Protein AF-A0AAU6VUM7-F1 (afdb_monomer_lite)

Organism: NCBI:txid2920574

Sequence (137 aa):
MGYLLYASDPKLSDPDKKAIESALARSKGAGNFRNMFINIPDGKEKGIQVIPIGDFSSKDQFASAKNISAQDVLTANRFPAGMAGIIPQGAAGLGDPLKTNDVYQSNEVLPLARDIVEFINSDPELAKLGLLSVREP

pLDDT: mean 76.93, std 13.91, range [49.0, 95.25]

Structure (mmCIF, N/CA/C/O backbone):
data_AF-A0AAU6VUM7-F1
#
_entry.id   AF-A0AAU6VUM7-F1
#
loop_
_atom_site.group_PDB
_atom_site.id
_atom_site.type_symbol
_atom_site.label_atom_id
_atom_site.label_alt_id
_atom_site.label_comp_id
_atom_site.label_asym_id
_atom_site.label_entity_id
_atom_site.label_seq_id
_atom_site.pdbx_PDB_ins_code
_atom_site.Cartn_x
_atom_site.Cartn_y
_atom_site.Cartn_z
_atom_site.occupancy
_atom_site.B_iso_or_equiv
_atom_site.auth_seq_id
_atom_site.auth_comp_id
_atom_site.auth_asym_id
_atom_site.auth_atom_id
_atom_site.pdbx_PDB_model_num
ATOM 1 N N . MET A 1 1 ? -27.466 -4.951 19.347 1.00 56.06 1 MET A N 1
ATOM 2 C CA . MET A 1 1 ? -27.185 -4.609 20.758 1.00 56.06 1 MET A CA 1
ATOM 3 C C . MET A 1 1 ? -27.961 -5.583 21.624 1.00 56.06 1 MET A C 1
ATOM 5 O O . MET A 1 1 ? -29.180 -5.588 21.512 1.00 56.06 1 MET A O 1
ATOM 9 N N . GLY A 1 2 ? -27.275 -6.458 22.361 1.00 57.72 2 GLY A N 1
ATOM 10 C CA . GLY A 1 2 ? -27.898 -7.389 23.305 1.00 57.72 2 GLY A CA 1
ATOM 11 C C . GLY A 1 2 ? -27.639 -6.943 24.741 1.00 57.72 2 GLY A C 1
ATOM 12 O O . GLY A 1 2 ? -26.597 -6.353 25.025 1.00 57.72 2 GLY A O 1
ATOM 13 N N . TYR A 1 3 ? -28.574 -7.209 25.647 1.00 62.91 3 TYR A N 1
ATOM 14 C CA . TYR A 1 3 ? -28.438 -6.846 27.059 1.00 62.91 3 TYR A CA 1
ATOM 15 C C . TYR A 1 3 ? -28.801 -8.035 27.956 1.00 62.91 3 TYR A C 1
ATOM 17 O O . TYR A 1 3 ? -29.723 -8.795 27.641 1.00 62.91 3 TYR A O 1
ATOM 25 N N . LEU A 1 4 ? -28.083 -8.186 29.072 1.00 63.97 4 LEU A N 1
ATOM 26 C CA . LEU A 1 4 ? -28.493 -9.038 30.183 1.00 63.97 4 LEU A CA 1
ATOM 27 C C . LEU A 1 4 ? -29.289 -8.184 31.159 1.00 63.97 4 LEU A C 1
ATOM 29 O O . LEU A 1 4 ? -28.771 -7.186 31.662 1.00 63.97 4 LEU A O 1
ATOM 33 N N . LEU A 1 5 ? -30.527 -8.571 31.433 1.00 66.69 5 LEU A N 1
ATOM 34 C CA . LEU A 1 5 ? -31.320 -7.933 32.472 1.00 66.69 5 LEU A CA 1
ATOM 35 C C . LEU A 1 5 ? -31.323 -8.856 33.691 1.00 66.69 5 LEU A C 1
ATOM 37 O O . LEU A 1 5 ? -31.906 -9.939 33.671 1.00 66.69 5 LEU A O 1
ATOM 41 N N . TYR A 1 6 ? -30.589 -8.439 34.716 1.00 61.28 6 TYR A N 1
ATOM 42 C CA . TYR A 1 6 ? -30.499 -9.108 36.005 1.00 61.28 6 TYR A CA 1
ATOM 43 C C . TYR A 1 6 ? -31.577 -8.541 36.918 1.00 61.28 6 TYR A C 1
ATOM 45 O O . TYR A 1 6 ? -31.615 -7.326 37.083 1.00 61.28 6 TYR A O 1
ATOM 53 N N . ALA A 1 7 ? -32.423 -9.386 37.502 1.00 63.06 7 ALA A N 1
ATOM 54 C CA . ALA A 1 7 ? -33.367 -8.988 38.539 1.00 63.06 7 ALA A CA 1
ATOM 55 C C . ALA A 1 7 ? -33.135 -9.807 39.818 1.00 63.06 7 ALA A C 1
ATOM 57 O O . ALA A 1 7 ? -32.902 -11.014 39.742 1.00 63.06 7 ALA A O 1
ATOM 58 N N . SER A 1 8 ? -33.183 -9.162 40.985 1.00 57.22 8 SER A N 1
ATOM 59 C CA . SER A 1 8 ? -33.001 -9.826 42.286 1.00 57.22 8 SER A CA 1
ATOM 60 C C . SER A 1 8 ? -34.084 -9.513 43.316 1.00 57.22 8 SER A C 1
ATOM 62 O O . SER A 1 8 ? -33.944 -9.881 44.480 1.00 57.22 8 SER A O 1
ATOM 64 N N . ASP A 1 9 ? -35.167 -8.843 42.908 1.00 66.81 9 ASP A N 1
ATOM 65 C CA . ASP A 1 9 ? -36.250 -8.464 43.815 1.00 66.81 9 ASP A CA 1
ATOM 66 C C . ASP A 1 9 ? -37.138 -9.680 44.169 1.00 66.81 9 ASP A C 1
ATOM 68 O O . ASP A 1 9 ? -37.809 -10.229 43.286 1.00 66.81 9 ASP A O 1
ATOM 72 N N . PRO A 1 10 ? -37.197 -10.102 45.449 1.00 58.69 10 PRO A N 1
ATOM 73 C CA . PRO A 1 10 ? -38.045 -11.210 45.887 1.00 58.69 10 PRO A CA 1
ATOM 74 C C . PRO A 1 10 ? -39.553 -10.916 45.781 1.00 58.69 10 PRO A C 1
ATOM 76 O O . PRO A 1 10 ? -40.357 -11.841 45.888 1.00 58.69 10 PRO A O 1
ATOM 79 N N . LYS A 1 11 ? -39.964 -9.660 45.546 1.00 62.03 11 LYS A N 1
ATOM 80 C CA . LYS A 1 11 ? -41.370 -9.261 45.341 1.00 62.03 11 LYS A CA 1
ATOM 81 C C . LYS A 1 11 ? -41.815 -9.296 43.880 1.00 62.03 11 LYS A C 1
ATOM 83 O O . LYS A 1 11 ? -42.964 -8.962 43.594 1.00 62.03 11 LYS A O 1
ATOM 88 N N . LEU A 1 12 ? -40.939 -9.681 42.951 1.00 64.81 12 LEU A N 1
ATOM 89 C CA . LEU A 1 12 ? -41.286 -9.733 41.537 1.00 64.81 12 LEU A CA 1
ATOM 90 C C . LEU A 1 12 ? -42.273 -10.881 41.280 1.00 64.81 12 LEU A C 1
ATOM 92 O O . LEU A 1 12 ? -41.926 -12.061 41.400 1.00 64.81 12 LEU A O 1
ATOM 96 N N . SER A 1 13 ? -43.509 -10.530 40.927 1.00 68.12 13 SER A N 1
ATOM 97 C CA . SER A 1 13 ? -44.564 -11.509 40.686 1.00 68.12 13 SER A CA 1
ATOM 98 C C . SER A 1 13 ? -44.313 -12.287 39.384 1.00 68.12 13 SER A C 1
ATOM 100 O O . SER A 1 13 ? -43.680 -11.796 38.446 1.00 68.12 13 SER A O 1
ATOM 102 N N . ASP A 1 14 ? -44.799 -13.526 39.302 1.00 70.56 14 ASP A N 1
ATOM 103 C CA . ASP A 1 14 ? -44.684 -14.344 38.087 1.00 70.56 14 ASP A CA 1
ATOM 104 C C . ASP A 1 14 ? -45.296 -13.709 36.819 1.00 70.56 14 ASP A C 1
ATOM 106 O O . ASP A 1 14 ? -44.685 -13.844 35.750 1.00 70.56 14 ASP A O 1
ATOM 110 N N . PRO A 1 15 ? -46.432 -12.976 36.871 1.00 75.88 15 PRO A N 1
ATOM 111 C CA . PRO A 1 15 ? -46.903 -12.243 35.697 1.00 75.88 15 PRO A CA 1
ATOM 112 C C . PRO A 1 15 ? -45.950 -11.115 35.274 1.00 75.88 15 PRO A C 1
ATOM 114 O O . PRO A 1 15 ? -45.751 -10.928 34.072 1.00 75.88 15 PRO A O 1
ATOM 117 N N . ASP A 1 16 ? -45.293 -10.430 36.214 1.00 72.50 16 ASP A N 1
ATOM 118 C CA . ASP A 1 16 ? -44.328 -9.367 35.896 1.00 72.50 16 ASP A CA 1
ATOM 119 C C . ASP A 1 16 ? -43.058 -9.928 35.244 1.00 72.50 16 ASP A C 1
ATOM 121 O O . ASP A 1 16 ? -42.575 -9.381 34.250 1.00 72.50 16 ASP A O 1
ATOM 125 N N . LYS A 1 17 ? -42.557 -11.079 35.720 1.00 70.00 17 LYS A N 1
ATOM 126 C CA . LYS A 1 17 ? -41.435 -11.797 35.080 1.00 70.00 17 LYS A CA 1
ATOM 127 C C . LYS A 1 17 ? -41.750 -12.133 33.628 1.00 70.00 17 LYS A C 1
ATOM 129 O O . LYS A 1 17 ? -40.948 -11.859 32.737 1.00 70.00 17 LYS A O 1
ATOM 134 N N . LYS A 1 18 ? -42.944 -12.679 33.380 1.00 73.81 18 LYS A N 1
ATOM 135 C CA . LYS A 1 18 ? -43.391 -13.058 32.035 1.00 73.81 18 LYS A CA 1
ATOM 136 C C . LYS A 1 18 ? -43.591 -11.834 31.139 1.00 73.81 18 LYS A C 1
ATOM 138 O O . LYS A 1 18 ? -43.285 -11.880 29.945 1.00 73.81 18 LYS A O 1
ATOM 143 N N . ALA A 1 19 ? -44.058 -10.718 31.701 1.00 77.06 19 ALA A N 1
ATOM 144 C CA . ALA A 1 19 ? -44.163 -9.452 30.987 1.00 77.06 19 ALA A CA 1
ATOM 145 C C . ALA A 1 19 ? -42.778 -8.937 30.557 1.00 77.06 19 ALA A C 1
ATOM 147 O O . ALA A 1 19 ? -42.600 -8.622 29.376 1.00 77.06 19 ALA A O 1
ATOM 148 N N . ILE A 1 20 ? -41.795 -8.942 31.463 1.00 71.88 20 ILE A N 1
ATOM 149 C CA . ILE A 1 20 ? -40.408 -8.522 31.204 1.00 71.88 20 ILE A CA 1
ATOM 150 C C . ILE A 1 20 ? -39.735 -9.430 30.170 1.00 71.88 20 ILE A C 1
ATOM 152 O O . ILE A 1 20 ? -39.159 -8.932 29.204 1.00 71.88 20 ILE A O 1
ATOM 156 N N . GLU A 1 21 ? -39.860 -10.750 30.310 1.00 70.44 21 GLU A N 1
ATOM 157 C CA . GLU A 1 21 ? -39.314 -11.724 29.359 1.00 70.44 21 GLU A CA 1
ATOM 158 C C . GLU A 1 21 ? -39.908 -11.526 27.958 1.00 70.44 21 GLU A C 1
ATOM 160 O O . GLU A 1 21 ? -39.185 -11.447 26.962 1.00 70.44 21 GLU A O 1
ATOM 165 N N . SER A 1 22 ? -41.229 -11.343 27.877 1.00 72.31 22 SER A N 1
ATOM 166 C CA . SER A 1 22 ? -41.909 -11.089 26.608 1.00 72.31 22 SER A CA 1
ATOM 167 C C . SER A 1 22 ? -41.489 -9.753 25.980 1.00 72.31 22 SER A C 1
ATOM 169 O O . SER A 1 22 ? -41.358 -9.659 24.760 1.00 72.31 22 SER A O 1
ATOM 171 N N . ALA A 1 23 ? -41.235 -8.721 26.792 1.00 71.75 23 ALA A N 1
ATOM 172 C CA . ALA A 1 23 ? -40.731 -7.435 26.327 1.00 71.75 23 ALA A CA 1
ATOM 173 C C . ALA A 1 23 ? -39.281 -7.545 25.825 1.00 71.75 23 ALA A C 1
ATOM 175 O O . ALA A 1 23 ? -38.969 -6.996 24.769 1.00 71.75 23 ALA A O 1
ATOM 176 N N . LEU A 1 24 ? -38.420 -8.314 26.504 1.00 69.19 24 LEU A N 1
ATOM 177 C CA . LEU A 1 24 ? -37.040 -8.582 26.079 1.00 69.19 24 LEU A CA 1
ATOM 178 C C . LEU A 1 24 ? -36.972 -9.390 24.777 1.00 69.19 24 LEU A C 1
ATOM 180 O O . LEU A 1 24 ? -36.132 -9.103 23.922 1.00 69.19 24 LEU A O 1
ATOM 184 N N . ALA A 1 25 ? -37.858 -10.377 24.618 1.00 67.06 25 ALA A N 1
ATOM 185 C CA . ALA A 1 25 ? -37.958 -11.196 23.413 1.00 67.06 25 ALA A CA 1
ATOM 186 C C . ALA A 1 25 ? -38.470 -10.393 22.205 1.00 67.06 25 ALA A C 1
ATOM 188 O O . ALA A 1 25 ? -38.009 -10.604 21.081 1.00 67.06 25 ALA A O 1
ATOM 189 N N . ARG A 1 26 ? -39.398 -9.450 22.436 1.00 68.06 26 ARG A N 1
ATOM 190 C CA . ARG A 1 26 ? -39.879 -8.504 21.413 1.00 68.06 26 ARG A CA 1
ATOM 191 C C . ARG A 1 26 ? -38.842 -7.427 21.082 1.00 68.06 26 ARG A C 1
ATOM 193 O O . ARG A 1 26 ? -38.749 -7.022 19.929 1.00 68.06 26 ARG A O 1
ATOM 200 N N . SER A 1 27 ? -38.026 -7.016 22.053 1.00 64.44 27 SER A N 1
ATOM 201 C CA . SER A 1 27 ? -36.941 -6.035 21.898 1.00 64.44 27 SER A CA 1
ATOM 202 C C . SER A 1 27 ? -35.680 -6.636 21.253 1.00 64.44 27 SER A C 1
ATOM 204 O O . SER A 1 27 ? -34.552 -6.410 21.698 1.00 64.44 27 SER A O 1
ATOM 206 N N . LYS A 1 28 ? -35.840 -7.445 20.197 1.00 57.78 28 LYS A N 1
ATOM 207 C CA . LYS A 1 28 ? -34.703 -7.887 19.379 1.00 57.78 28 LYS A CA 1
ATOM 208 C C . LYS A 1 28 ? -34.035 -6.652 18.775 1.00 57.78 28 LYS A C 1
ATOM 210 O O . LYS A 1 28 ? -34.532 -6.080 17.810 1.00 57.78 28 LYS A O 1
ATOM 215 N N . GLY A 1 29 ? -32.897 -6.242 19.332 1.00 58.09 29 GLY A N 1
ATOM 216 C CA . GLY A 1 29 ? -32.019 -5.291 18.662 1.00 58.09 29 GLY A CA 1
ATOM 217 C C . GLY A 1 29 ? -31.576 -5.876 17.319 1.00 58.09 29 GLY A C 1
ATOM 218 O O . GLY A 1 29 ? -31.317 -7.075 17.232 1.00 58.09 29 GLY A O 1
ATOM 219 N N . ALA A 1 30 ? -31.489 -5.049 16.274 1.00 49.00 30 ALA A N 1
ATOM 220 C CA . ALA A 1 30 ? -31.060 -5.491 14.947 1.00 49.00 30 ALA A CA 1
ATOM 221 C C . ALA A 1 30 ? -29.730 -6.279 15.025 1.00 49.00 30 ALA A C 1
ATOM 223 O O . ALA A 1 30 ? -28.732 -5.766 15.542 1.00 49.00 30 ALA A O 1
ATOM 224 N N . GLY A 1 31 ? -29.730 -7.533 14.549 1.00 58.81 31 GLY A N 1
ATOM 225 C CA . GLY A 1 31 ? -28.543 -8.393 14.451 1.00 58.81 31 GLY A CA 1
ATOM 226 C C . GLY A 1 31 ? -28.608 -9.724 15.220 1.00 58.81 31 GLY A C 1
ATOM 227 O O . GLY A 1 31 ? -29.675 -10.220 15.571 1.00 58.81 31 GLY A O 1
ATOM 228 N N . ASN A 1 32 ? -27.429 -10.311 15.458 1.00 56.69 32 ASN A N 1
ATOM 229 C CA . ASN A 1 32 ? -27.227 -11.683 15.957 1.00 56.69 32 ASN A CA 1
ATOM 230 C C . ASN A 1 32 ? -27.203 -11.820 17.497 1.00 56.69 32 ASN A C 1
ATOM 232 O O . ASN A 1 32 ? -26.838 -12.867 18.028 1.00 56.69 32 ASN A O 1
ATOM 236 N N . PHE A 1 33 ? -27.554 -10.764 18.233 1.00 56.34 33 PHE A N 1
ATOM 237 C CA . PHE A 1 33 ? -27.435 -10.726 19.692 1.00 56.34 33 PHE A CA 1
ATOM 238 C C . PHE A 1 33 ? -28.773 -11.058 20.355 1.00 56.34 33 PHE A C 1
ATOM 240 O O . PHE A 1 33 ? -29.796 -10.446 20.050 1.00 56.34 33 PHE A O 1
ATOM 247 N N . ARG A 1 34 ? -28.767 -12.037 21.265 1.00 61.06 34 ARG A N 1
ATOM 248 C CA . ARG A 1 34 ? -29.945 -12.449 22.040 1.00 61.06 34 ARG A CA 1
ATOM 249 C C . ARG A 1 34 ? -29.928 -11.755 23.402 1.00 61.06 34 ARG A C 1
ATOM 251 O O . ARG A 1 34 ? -28.900 -11.756 24.071 1.00 61.06 34 ARG A O 1
ATOM 258 N N . ASN A 1 35 ? -31.060 -11.182 23.803 1.00 65.00 35 ASN A N 1
ATOM 259 C CA . ASN A 1 35 ? -31.239 -10.656 25.156 1.00 65.00 35 ASN A CA 1
ATOM 260 C C . ASN A 1 35 ? -31.472 -11.823 26.126 1.00 65.00 35 ASN A C 1
ATOM 262 O O . ASN 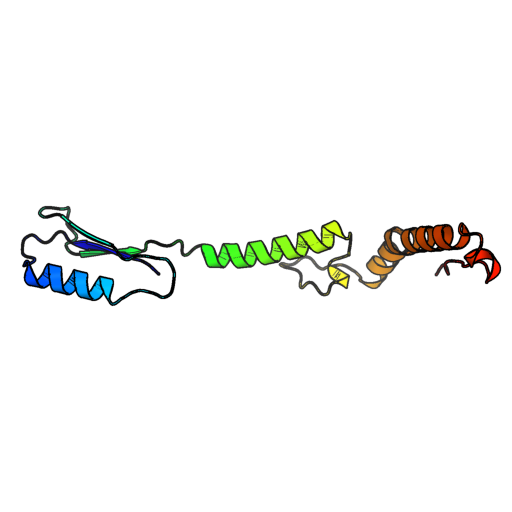A 1 35 ? -32.135 -12.795 25.759 1.00 65.00 35 ASN A O 1
ATOM 266 N N . MET A 1 36 ? -30.957 -11.729 27.351 1.00 67.12 36 MET A N 1
ATOM 267 C CA . MET A 1 36 ? -31.119 -12.762 28.380 1.00 67.12 36 MET A CA 1
ATOM 268 C C . MET A 1 36 ? -31.630 -12.127 29.674 1.00 67.12 36 MET A C 1
ATOM 270 O O . MET A 1 36 ? -31.090 -11.123 30.133 1.00 67.12 36 MET A O 1
ATOM 274 N N . PHE A 1 37 ? -32.680 -12.710 30.249 1.00 68.12 37 PHE A N 1
ATOM 275 C CA . PHE A 1 37 ? -33.234 -12.319 31.542 1.00 68.12 37 PHE A CA 1
ATOM 276 C C . PHE A 1 37 ? -32.840 -13.362 32.587 1.00 68.12 37 PHE A C 1
ATOM 278 O O . PHE A 1 37 ? -33.050 -14.553 32.364 1.00 68.12 37 PHE A O 1
ATOM 285 N N . ILE A 1 38 ? -32.269 -12.927 33.709 1.00 65.06 38 ILE A N 1
ATOM 286 C CA . ILE A 1 38 ? -31.930 -13.807 34.832 1.00 65.06 38 ILE A CA 1
ATOM 287 C C . ILE A 1 38 ? -32.551 -13.216 36.096 1.00 65.06 38 ILE A C 1
ATOM 289 O O . ILE A 1 38 ? -32.220 -12.097 36.481 1.00 65.06 38 ILE A O 1
ATOM 293 N N . ASN A 1 39 ? -33.430 -13.982 36.745 1.00 64.56 39 ASN A N 1
ATOM 294 C CA . ASN A 1 39 ? -34.025 -13.631 38.031 1.00 64.56 39 ASN A CA 1
ATOM 295 C C . ASN A 1 39 ? -33.436 -14.516 39.139 1.00 64.56 39 ASN A C 1
ATOM 297 O O . ASN A 1 39 ? -33.683 -15.722 39.138 1.00 64.56 39 ASN A O 1
ATOM 301 N N . ILE A 1 40 ? -32.680 -13.931 40.072 1.00 62.50 40 ILE A N 1
ATOM 302 C CA . ILE A 1 40 ? -32.110 -14.639 41.231 1.00 62.50 40 ILE A CA 1
ATOM 303 C C . ILE A 1 40 ? -32.715 -14.042 42.511 1.00 62.50 40 ILE A C 1
ATOM 305 O O . ILE A 1 40 ? -32.270 -12.971 42.928 1.00 62.50 40 ILE A O 1
ATOM 309 N N . PRO A 1 41 ? -33.717 -14.691 43.136 1.00 59.00 41 PRO A N 1
ATOM 310 C CA . PRO A 1 41 ? -3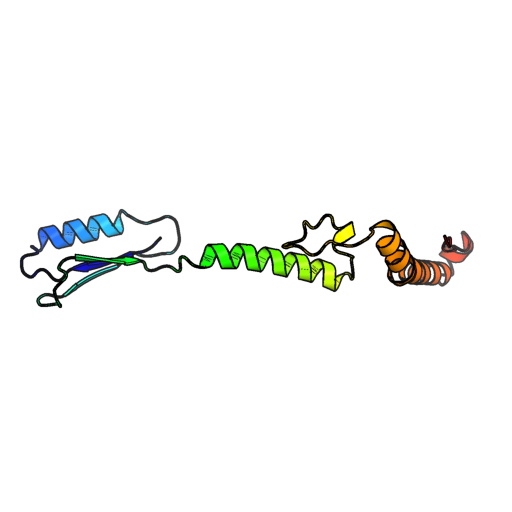4.241 -14.241 44.426 1.00 59.00 41 PRO A CA 1
ATOM 311 C C . PRO A 1 41 ? -33.124 -14.257 45.489 1.00 59.00 41 PRO A C 1
ATOM 313 O O . PRO A 1 41 ? -32.285 -15.154 45.479 1.00 59.00 41 PRO A O 1
ATOM 316 N N . ASP A 1 42 ? -33.090 -13.238 46.357 1.00 61.34 42 ASP A N 1
ATOM 317 C CA . ASP A 1 42 ? -32.048 -12.987 47.380 1.00 61.34 42 ASP A CA 1
ATOM 318 C C . ASP A 1 42 ? -30.634 -12.631 46.853 1.00 61.34 42 ASP A C 1
ATOM 320 O O . ASP A 1 42 ? -29.629 -12.739 47.559 1.00 61.34 42 ASP A O 1
ATOM 324 N N . GLY A 1 43 ? -30.524 -12.150 45.610 1.00 56.62 43 GLY A N 1
ATOM 325 C CA . GLY A 1 43 ? -29.274 -11.622 45.046 1.00 56.62 43 GLY A CA 1
ATOM 326 C C . GLY A 1 43 ? -28.878 -10.224 45.563 1.00 56.62 43 GLY A C 1
ATOM 327 O O . GLY A 1 43 ? -29.733 -9.381 45.831 1.00 56.62 43 GLY A O 1
ATOM 328 N N . LYS A 1 44 ? -27.564 -9.950 45.670 1.00 59.66 44 LYS A N 1
ATOM 329 C CA . LYS A 1 44 ? -26.986 -8.707 46.239 1.00 59.66 44 LYS A CA 1
ATOM 330 C C . LYS A 1 44 ? -27.579 -7.401 45.655 1.00 59.66 44 LYS A C 1
ATOM 332 O O . LYS A 1 44 ? -27.474 -7.148 44.459 1.00 59.66 44 LYS A O 1
ATOM 337 N N . GLU A 1 45 ? -28.112 -6.569 46.556 1.00 51.75 45 GLU A N 1
ATOM 338 C CA . GLU A 1 45 ? -28.409 -5.112 46.593 1.00 51.75 45 GLU A CA 1
ATOM 339 C C . GLU A 1 45 ? -28.785 -4.264 45.356 1.00 51.75 45 GLU A C 1
ATOM 341 O O . GLU A 1 45 ? -29.050 -3.073 45.512 1.00 51.75 45 GLU A O 1
ATOM 346 N N . LYS A 1 46 ? -28.911 -4.793 44.140 1.00 52.81 46 LYS A N 1
ATOM 347 C CA . LYS A 1 46 ? -29.431 -4.003 43.006 1.00 52.81 46 LYS A CA 1
ATOM 348 C C . LYS A 1 46 ? -30.498 -4.794 42.265 1.00 52.81 46 LYS A C 1
ATOM 350 O O . LYS A 1 46 ? -30.187 -5.575 41.371 1.00 52.81 46 LYS A O 1
ATOM 355 N N . GLY A 1 47 ? -31.749 -4.540 42.656 1.00 56.75 47 GLY A N 1
ATOM 356 C CA . GLY A 1 47 ? -32.944 -5.277 42.242 1.00 56.75 47 GLY A CA 1
ATOM 357 C C . GLY A 1 47 ? -33.161 -5.403 40.736 1.00 56.75 47 GLY A C 1
ATOM 358 O O . GLY A 1 47 ? -33.751 -6.396 40.332 1.00 56.75 47 GLY A O 1
ATOM 359 N N . ILE A 1 48 ? -32.669 -4.470 39.906 1.00 59.16 48 ILE A N 1
ATOM 360 C CA . ILE A 1 48 ? -32.602 -4.620 38.443 1.00 59.16 48 ILE A CA 1
ATOM 361 C C . ILE A 1 48 ? -31.300 -3.992 37.913 1.00 59.16 48 ILE A C 1
ATOM 363 O O . ILE A 1 48 ? -31.038 -2.816 38.165 1.00 59.16 48 ILE A O 1
ATOM 367 N N . GLN A 1 49 ? -30.493 -4.742 37.156 1.00 62.59 49 GLN A N 1
ATOM 368 C CA . GLN A 1 49 ? -29.311 -4.233 36.447 1.00 62.59 49 GLN A CA 1
ATOM 369 C C . GLN A 1 49 ? -29.347 -4.613 34.969 1.00 62.59 49 GLN A C 1
ATOM 371 O O . GLN A 1 49 ? -29.610 -5.762 34.616 1.00 62.59 49 GLN A O 1
ATOM 376 N N . VAL A 1 50 ? -29.019 -3.653 34.106 1.00 62.44 50 VAL A N 1
ATOM 377 C CA . VAL A 1 50 ? -28.789 -3.896 32.680 1.00 62.44 50 VAL A CA 1
ATOM 378 C C . VAL A 1 50 ? -27.285 -3.994 32.454 1.00 62.44 50 VAL A C 1
ATOM 380 O O . VAL A 1 50 ? -26.577 -2.996 32.571 1.00 62.44 50 VAL A O 1
ATOM 383 N N . ILE A 1 51 ? -26.797 -5.190 32.130 1.00 67.62 51 ILE A N 1
ATOM 384 C CA . ILE A 1 51 ? -25.404 -5.412 31.740 1.00 67.62 51 ILE A CA 1
ATOM 385 C C . ILE A 1 51 ? -25.365 -5.444 30.208 1.00 67.62 51 ILE A C 1
ATOM 387 O O . ILE A 1 51 ? -25.964 -6.340 29.602 1.00 67.62 51 ILE A O 1
ATOM 391 N N . PRO A 1 52 ? -24.715 -4.474 29.546 1.00 62.31 52 PRO A N 1
ATOM 392 C CA . PRO A 1 52 ? -24.559 -4.518 28.100 1.00 62.31 52 PRO A CA 1
ATOM 393 C C . PRO A 1 52 ? -23.693 -5.725 27.717 1.00 62.31 52 PRO A C 1
ATOM 395 O O . PRO A 1 52 ? -22.564 -5.853 28.185 1.00 62.31 52 PRO A O 1
ATOM 398 N N . ILE A 1 53 ? -24.217 -6.613 26.865 1.00 59.75 53 ILE A N 1
ATOM 399 C CA . ILE A 1 53 ? -23.437 -7.703 26.268 1.00 59.75 53 ILE A CA 1
ATOM 400 C C . ILE A 1 53 ? -23.100 -7.279 24.841 1.00 59.75 53 ILE A C 1
ATOM 402 O O . ILE A 1 53 ? -23.878 -7.456 23.901 1.00 59.75 53 ILE A O 1
ATOM 406 N N . GLY A 1 54 ? -21.938 -6.655 24.697 1.00 57.78 54 GLY A N 1
ATOM 407 C CA . GLY A 1 54 ? -21.433 -6.179 23.418 1.00 57.78 54 GLY A CA 1
ATOM 408 C C . GLY A 1 54 ? -20.313 -5.176 23.624 1.00 57.78 54 GLY A C 1
ATOM 409 O O . GLY A 1 54 ? -20.456 -4.229 24.394 1.00 57.78 54 GLY A O 1
ATOM 410 N N . ASP A 1 55 ? -19.200 -5.405 22.937 1.00 59.62 55 ASP A N 1
ATOM 411 C CA . ASP A 1 55 ? -18.024 -4.561 23.043 1.00 59.62 55 ASP A CA 1
ATOM 412 C C . ASP A 1 55 ? -18.241 -3.238 22.287 1.00 59.62 55 ASP A C 1
ATOM 414 O O . ASP A 1 55 ? -18.310 -3.188 21.051 1.00 59.62 55 ASP A O 1
ATOM 418 N N . PHE A 1 56 ? -18.376 -2.148 23.045 1.00 55.44 56 PHE A N 1
ATOM 419 C CA . PHE A 1 56 ? -18.432 -0.787 22.507 1.00 55.44 56 PHE A CA 1
ATOM 420 C C . PHE A 1 56 ? -17.096 -0.369 21.858 1.00 55.44 56 PHE A C 1
ATOM 422 O O . PHE A 1 56 ? -17.085 0.617 21.121 1.00 55.44 56 PHE A O 1
ATOM 429 N N . SER A 1 57 ? -16.005 -1.129 22.062 1.00 57.44 57 SER A N 1
ATOM 430 C CA . SER A 1 57 ? -14.683 -0.871 21.466 1.00 57.44 57 SER A CA 1
ATOM 431 C C . SER A 1 57 ? -14.622 -1.119 19.954 1.00 57.44 57 SER A C 1
ATOM 433 O O . SER A 1 57 ? -13.713 -0.647 19.271 1.00 57.44 57 SER A O 1
ATOM 435 N N . SER A 1 58 ? -15.600 -1.841 19.398 1.00 59.47 58 SER A N 1
ATOM 436 C CA . SER A 1 58 ? -15.547 -2.287 18.001 1.00 59.47 58 SER A CA 1
ATOM 437 C C . SER A 1 58 ? -15.467 -1.140 16.990 1.00 59.47 58 SER A C 1
ATOM 439 O O . SER A 1 58 ? -14.823 -1.295 15.956 1.00 59.47 58 SER A O 1
ATOM 441 N N . LYS A 1 59 ? -16.048 0.034 17.278 1.00 62.19 59 LYS A N 1
ATOM 442 C CA . LYS A 1 59 ? -15.957 1.200 16.378 1.00 62.19 59 LYS A CA 1
ATOM 443 C C . LYS A 1 59 ? -14.512 1.656 16.151 1.00 62.19 59 LYS A C 1
ATOM 445 O O . LYS A 1 59 ? -14.151 1.928 15.005 1.00 62.19 59 LYS A O 1
ATOM 450 N N . ASP A 1 60 ? -13.693 1.674 1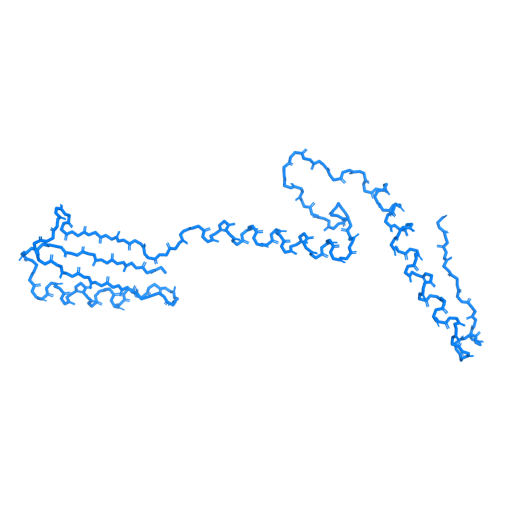7.199 1.00 65.25 60 ASP A N 1
ATOM 451 C CA . ASP A 1 60 ? -12.284 2.070 17.100 1.00 65.25 60 ASP A CA 1
ATOM 452 C C . ASP A 1 60 ? -11.450 0.988 16.403 1.00 65.25 60 ASP A C 1
ATOM 454 O O . ASP A 1 60 ? -10.538 1.295 15.627 1.00 65.25 60 ASP A O 1
ATOM 458 N N . GLN A 1 61 ? -11.818 -0.286 16.588 1.00 75.62 61 GLN A N 1
ATOM 459 C CA . GLN A 1 61 ? -11.190 -1.397 15.873 1.00 75.62 61 GLN A CA 1
ATOM 460 C C . GLN A 1 61 ? -11.482 -1.363 14.368 1.00 75.62 61 GLN A C 1
ATOM 462 O O . GLN A 1 61 ? -10.586 -1.647 13.581 1.00 75.62 61 GLN A O 1
ATOM 467 N N . PHE A 1 62 ? -12.682 -0.959 13.936 1.00 77.75 62 PHE A N 1
ATOM 468 C CA . PHE A 1 62 ? -12.998 -0.851 12.505 1.00 77.75 62 PHE A CA 1
ATOM 469 C C . PHE A 1 62 ? -12.212 0.261 11.805 1.00 77.75 62 PHE A C 1
ATOM 471 O O . PHE A 1 62 ? -11.704 0.051 10.702 1.00 77.75 62 PHE A O 1
ATOM 478 N N . ALA A 1 63 ? -12.097 1.437 12.427 1.00 81.31 63 ALA A N 1
ATOM 479 C CA . ALA A 1 63 ? -11.302 2.532 11.873 1.00 81.31 63 ALA A CA 1
ATOM 480 C C . ALA A 1 63 ? -9.815 2.153 11.794 1.00 81.31 63 ALA A C 1
ATOM 482 O O . ALA A 1 63 ? -9.175 2.367 10.764 1.00 81.31 63 ALA A O 1
ATOM 483 N N . SER A 1 64 ? -9.295 1.519 12.849 1.00 84.12 64 SER A N 1
ATOM 484 C CA . SER A 1 64 ? -7.915 1.027 12.896 1.00 84.12 64 SER A CA 1
ATOM 485 C C . SER A 1 64 ? -7.659 -0.045 11.838 1.00 84.12 64 SER A C 1
ATOM 487 O O . SER A 1 64 ? -6.704 0.072 11.076 1.00 84.12 64 SER A O 1
ATOM 489 N N . ALA A 1 65 ? -8.548 -1.035 11.716 1.00 86.19 65 ALA A N 1
ATOM 490 C CA . ALA A 1 65 ? -8.450 -2.083 10.705 1.00 86.19 65 ALA A CA 1
ATOM 491 C C . ALA A 1 65 ? -8.453 -1.505 9.285 1.00 86.19 65 ALA A C 1
ATOM 493 O O . ALA A 1 65 ? -7.618 -1.885 8.473 1.00 86.19 65 ALA A O 1
ATOM 494 N N . LYS A 1 66 ? -9.327 -0.531 8.993 1.00 86.19 66 LYS A N 1
ATOM 495 C CA . LYS A 1 66 ? -9.356 0.142 7.686 1.00 86.19 66 LYS A CA 1
ATOM 496 C C . LYS A 1 66 ? -8.032 0.839 7.368 1.00 86.19 66 LYS A C 1
ATOM 498 O O . LYS A 1 66 ? -7.552 0.737 6.242 1.00 86.19 66 LYS A O 1
ATOM 503 N N . ASN A 1 67 ? -7.458 1.546 8.341 1.00 84.19 67 ASN A N 1
ATOM 504 C CA . ASN A 1 67 ? -6.195 2.259 8.153 1.00 84.19 67 ASN A CA 1
ATOM 505 C C . ASN A 1 67 ? -5.029 1.288 7.939 1.00 84.19 67 ASN A C 1
ATOM 507 O O . ASN A 1 67 ? -4.247 1.488 7.014 1.00 84.19 67 ASN A O 1
ATOM 511 N N . ILE A 1 68 ? -4.962 0.215 8.734 1.00 87.88 68 ILE A N 1
ATOM 512 C CA . ILE A 1 68 ? -3.948 -0.838 8.593 1.00 87.88 68 ILE A CA 1
ATOM 513 C C . ILE A 1 68 ? -4.069 -1.497 7.218 1.00 87.88 68 ILE A C 1
ATOM 515 O O . ILE A 1 68 ? -3.103 -1.509 6.467 1.00 87.88 68 ILE A O 1
ATOM 519 N N . SER A 1 69 ? -5.268 -1.936 6.825 1.00 89.31 69 SER A N 1
ATOM 520 C CA . SER A 1 69 ? -5.471 -2.569 5.518 1.00 89.31 69 SER A CA 1
ATOM 521 C C . SER A 1 69 ? -5.120 -1.646 4.348 1.00 89.31 69 SER A C 1
ATOM 523 O O . SER A 1 69 ? -4.556 -2.103 3.357 1.00 89.31 69 SER A O 1
ATOM 525 N N . ALA A 1 70 ? -5.418 -0.346 4.440 1.00 86.75 70 ALA A N 1
ATOM 526 C CA . ALA A 1 70 ? -5.009 0.615 3.415 1.00 86.75 70 ALA A CA 1
ATOM 527 C C . ALA A 1 70 ? -3.477 0.736 3.326 1.00 86.75 70 ALA A C 1
ATOM 529 O O . ALA A 1 70 ? -2.920 0.761 2.228 1.00 86.75 70 ALA A O 1
ATOM 530 N N . GLN A 1 71 ? -2.793 0.775 4.470 1.00 86.88 71 GLN A N 1
ATOM 531 C CA . GLN A 1 71 ? -1.335 0.830 4.532 1.00 86.88 71 GLN A CA 1
ATOM 532 C C . GLN A 1 71 ? -0.681 -0.469 4.035 1.00 86.88 71 GLN A C 1
ATOM 534 O O . GLN A 1 71 ? 0.336 -0.408 3.339 1.00 86.88 71 GLN A O 1
ATOM 539 N N . ASP A 1 72 ? -1.283 -1.626 4.314 1.00 91.25 72 ASP A N 1
ATOM 540 C CA . ASP A 1 72 ? -0.810 -2.932 3.849 1.00 91.25 72 ASP A CA 1
ATOM 541 C C . ASP A 1 72 ? -0.826 -3.022 2.318 1.00 91.25 72 ASP A C 1
ATOM 543 O O . ASP A 1 72 ? 0.153 -3.462 1.719 1.00 91.25 72 ASP A O 1
ATOM 547 N N . VAL A 1 73 ? -1.890 -2.540 1.662 1.00 92.25 73 VAL A N 1
ATOM 548 C CA . VAL A 1 73 ? -1.987 -2.527 0.189 1.00 92.25 73 VAL A CA 1
ATOM 549 C C . VAL A 1 73 ? -0.892 -1.664 -0.439 1.00 92.25 73 VAL A C 1
ATOM 551 O O . VAL A 1 73 ? -0.267 -2.075 -1.421 1.00 92.25 73 VAL A O 1
ATOM 554 N N . LEU A 1 74 ? -0.635 -0.482 0.125 1.00 90.69 74 LEU A N 1
ATOM 555 C CA . LEU A 1 74 ? 0.418 0.412 -0.363 1.00 90.69 74 LEU A CA 1
ATOM 556 C C . LEU A 1 74 ? 1.805 -0.194 -0.165 1.00 90.69 74 LEU A C 1
ATOM 558 O O . LEU A 1 74 ? 2.631 -0.146 -1.071 1.00 90.69 74 LEU A O 1
ATOM 562 N N . THR A 1 75 ? 2.034 -0.819 0.989 1.00 89.94 75 THR A N 1
ATOM 563 C CA . THR A 1 75 ? 3.305 -1.478 1.307 1.00 89.94 75 THR A CA 1
ATOM 564 C C . THR A 1 75 ? 3.550 -2.675 0.392 1.00 89.94 75 THR A C 1
ATOM 566 O O . THR A 1 75 ? 4.648 -2.820 -0.139 1.00 89.94 75 THR A O 1
ATOM 569 N N . ALA A 1 76 ? 2.522 -3.490 0.138 1.00 93.00 76 ALA A N 1
ATOM 570 C CA . ALA A 1 76 ? 2.607 -4.649 -0.748 1.00 93.00 76 ALA A CA 1
ATOM 571 C C . ALA A 1 76 ? 2.973 -4.264 -2.189 1.00 93.00 76 ALA A C 1
ATOM 573 O O . ALA A 1 76 ? 3.763 -4.952 -2.826 1.00 93.00 76 ALA A O 1
ATOM 574 N N . ASN A 1 77 ? 2.439 -3.143 -2.682 1.00 91.38 77 ASN A N 1
ATOM 575 C CA . ASN A 1 77 ? 2.745 -2.619 -4.017 1.00 91.38 77 ASN A CA 1
ATOM 576 C C . ASN A 1 77 ? 3.926 -1.637 -4.023 1.00 91.38 77 ASN A C 1
ATOM 578 O O . ASN A 1 77 ? 4.206 -1.036 -5.055 1.00 91.38 77 ASN A O 1
ATOM 582 N N . ARG A 1 78 ? 4.581 -1.428 -2.870 1.00 90.50 78 ARG A N 1
ATOM 583 C CA . ARG A 1 78 ? 5.677 -0.461 -2.679 1.00 90.50 78 ARG A CA 1
ATOM 584 C C . ARG A 1 78 ? 5.319 0.958 -3.151 1.00 90.50 78 ARG A C 1
ATOM 586 O O . ARG A 1 78 ? 6.192 1.748 -3.501 1.00 90.50 78 ARG A O 1
ATOM 593 N N . PHE A 1 79 ? 4.030 1.301 -3.133 1.00 92.12 79 PHE A N 1
ATOM 594 C CA . PHE A 1 79 ? 3.513 2.554 -3.668 1.00 92.12 79 PHE A CA 1
ATOM 595 C C . PHE A 1 79 ? 3.556 3.670 -2.607 1.00 92.12 79 PHE A C 1
ATOM 597 O O . PHE A 1 79 ? 3.005 3.504 -1.514 1.00 92.12 79 PHE A O 1
ATOM 604 N N . PRO A 1 80 ? 4.170 4.832 -2.893 1.00 90.44 80 PRO A N 1
ATOM 605 C CA . PRO A 1 80 ? 4.294 5.908 -1.916 1.00 90.44 80 PRO A CA 1
ATOM 606 C C . PRO A 1 80 ? 2.951 6.510 -1.478 1.00 9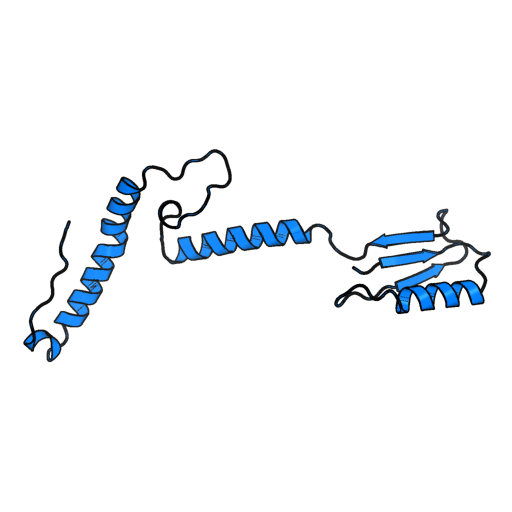0.44 80 PRO A C 1
ATOM 608 O O . PRO A 1 80 ? 2.160 6.986 -2.294 1.00 90.44 80 PRO A O 1
ATOM 611 N N . ALA A 1 81 ? 2.730 6.590 -0.162 1.00 86.12 81 ALA A N 1
ATOM 612 C CA . ALA A 1 81 ? 1.477 7.081 0.423 1.00 86.12 81 ALA A CA 1
ATOM 613 C C . ALA A 1 81 ? 1.129 8.532 0.034 1.00 86.12 81 ALA A C 1
ATOM 615 O O . ALA A 1 81 ? -0.042 8.848 -0.174 1.00 86.12 81 ALA A O 1
ATOM 616 N N . GLY A 1 82 ? 2.140 9.396 -0.126 1.00 84.62 82 GLY A N 1
ATOM 617 C CA . GLY A 1 82 ? 1.968 10.780 -0.591 1.00 84.62 82 GLY A CA 1
ATOM 618 C C . GLY A 1 82 ? 1.353 10.888 -1.984 1.00 84.62 82 GLY A C 1
ATOM 619 O O . GLY A 1 82 ? 0.529 11.764 -2.225 1.00 84.62 82 GLY A O 1
ATOM 620 N N . MET A 1 83 ? 1.691 9.960 -2.882 1.00 86.56 83 MET A N 1
ATOM 621 C CA . MET A 1 83 ? 1.132 9.920 -4.237 1.00 86.56 83 MET A CA 1
ATOM 622 C C . MET A 1 83 ? -0.223 9.206 -4.288 1.00 86.56 83 MET A C 1
ATOM 624 O O . MET A 1 83 ? -0.995 9.419 -5.216 1.00 86.56 83 MET A O 1
ATOM 628 N N . ALA A 1 84 ? -0.540 8.388 -3.280 1.00 87.31 84 ALA A N 1
ATOM 629 C CA . ALA A 1 84 ? -1.812 7.672 -3.168 1.00 87.31 84 ALA A CA 1
ATOM 630 C C . ALA A 1 84 ? -2.976 8.544 -2.664 1.00 87.31 84 ALA A C 1
ATOM 632 O O . ALA A 1 84 ? -4.085 8.042 -2.490 1.00 87.31 84 ALA A O 1
ATOM 633 N N . GLY A 1 85 ? -2.734 9.829 -2.381 1.00 83.19 85 GLY A N 1
ATOM 634 C CA . GLY A 1 85 ? -3.747 10.725 -1.822 1.00 83.19 85 GLY A CA 1
ATOM 635 C C . GLY A 1 85 ? -4.133 10.386 -0.379 1.00 83.19 85 GLY A C 1
ATOM 636 O O . GLY A 1 85 ? -5.219 10.754 0.071 1.00 83.19 85 GLY A O 1
ATOM 637 N N . ILE A 1 86 ? -3.268 9.677 0.355 1.00 82.75 86 ILE A N 1
ATOM 638 C CA . ILE A 1 86 ? -3.491 9.389 1.772 1.00 82.75 86 ILE A CA 1
ATOM 639 C C . ILE A 1 86 ? -3.370 10.683 2.572 1.00 82.75 86 ILE A C 1
ATOM 641 O O . ILE A 1 86 ? -2.386 11.411 2.461 1.00 82.75 86 ILE A O 1
ATOM 645 N N . ILE A 1 87 ? -4.362 10.945 3.422 1.00 79.88 87 ILE A N 1
ATOM 646 C CA . ILE A 1 87 ? -4.290 12.030 4.400 1.00 79.88 87 ILE A CA 1
ATOM 647 C C . ILE A 1 87 ? -3.438 11.532 5.577 1.00 79.88 87 ILE A C 1
ATOM 649 O O . ILE A 1 87 ? -3.809 10.530 6.199 1.00 79.88 87 ILE A O 1
ATOM 653 N N . PRO A 1 88 ? -2.309 12.188 5.899 1.00 77.00 88 PRO A N 1
ATOM 654 C CA . PRO A 1 88 ? -1.448 11.749 6.985 1.00 77.00 88 PRO A CA 1
ATOM 655 C C . PRO A 1 88 ? -2.176 11.859 8.329 1.00 77.00 88 PRO A C 1
ATOM 657 O O . PRO A 1 88 ? -2.814 12.867 8.635 1.00 77.00 88 PRO A O 1
ATOM 660 N N . GLN A 1 89 ? -2.078 10.808 9.142 1.00 73.00 89 GLN A N 1
ATOM 661 C CA . GLN A 1 89 ? -2.609 10.805 10.503 1.00 73.00 89 GLN A CA 1
ATOM 662 C C . GLN A 1 89 ? -1.529 11.324 11.456 1.00 73.00 89 GLN A C 1
ATOM 664 O O . GLN A 1 89 ? -0.626 10.589 11.845 1.00 73.00 89 GLN A O 1
ATOM 669 N N . GLY A 1 90 ? -1.601 12.611 11.801 1.00 73.88 90 GLY A N 1
ATOM 670 C CA . GLY A 1 90 ? -0.679 13.270 12.732 1.00 73.88 90 GLY A CA 1
ATOM 671 C C . GLY A 1 90 ? 0.084 14.445 12.116 1.00 73.88 90 GLY A C 1
ATOM 672 O O . GLY A 1 90 ? -0.288 14.968 11.071 1.00 73.88 90 GLY A O 1
ATOM 673 N N . ALA A 1 91 ? 1.150 14.881 12.792 1.00 62.69 91 ALA A N 1
ATOM 674 C CA . ALA A 1 91 ? 1.930 16.069 12.421 1.00 62.69 91 ALA A CA 1
ATOM 675 C C . ALA A 1 91 ? 3.067 15.799 11.410 1.00 62.69 91 ALA A C 1
ATOM 677 O O . ALA A 1 91 ? 3.797 16.721 11.050 1.00 62.69 91 ALA A O 1
ATOM 678 N N . ALA A 1 92 ? 3.250 14.553 10.962 1.00 70.25 92 ALA A N 1
ATOM 679 C CA . ALA A 1 92 ? 4.275 14.202 9.982 1.00 70.25 92 ALA A CA 1
ATOM 680 C C . ALA A 1 92 ? 3.758 14.436 8.552 1.00 70.25 92 ALA A C 1
ATOM 682 O O . ALA A 1 92 ? 2.764 13.843 8.135 1.00 70.25 92 ALA A O 1
ATOM 683 N N . GLY A 1 93 ? 4.436 15.305 7.800 1.00 74.94 93 GLY A N 1
ATOM 684 C CA . GLY A 1 93 ? 4.158 15.525 6.381 1.00 74.94 93 GLY A CA 1
ATOM 685 C C . GLY A 1 93 ? 4.685 14.386 5.503 1.00 74.94 93 GLY A C 1
ATOM 686 O O . GLY A 1 93 ? 5.659 13.723 5.849 1.00 74.94 93 GLY A O 1
ATOM 687 N N . LEU A 1 94 ? 4.066 14.187 4.336 1.00 79.31 94 LEU A N 1
ATOM 688 C CA . LEU A 1 94 ? 4.409 13.122 3.378 1.00 79.31 94 LEU A CA 1
ATOM 689 C C . LEU A 1 94 ? 5.613 13.457 2.472 1.00 79.31 94 LEU A C 1
ATOM 691 O O . LEU A 1 94 ? 5.936 12.687 1.573 1.00 79.31 94 LEU A O 1
ATOM 695 N N . GLY A 1 95 ? 6.297 14.576 2.731 1.00 83.75 95 GLY A N 1
ATOM 696 C CA . GLY A 1 95 ? 7.443 15.041 1.947 1.00 83.75 95 GLY A CA 1
ATOM 697 C C . GLY A 1 95 ? 7.055 15.727 0.633 1.00 83.75 95 GLY A C 1
ATOM 698 O O . GLY A 1 95 ? 5.904 16.113 0.434 1.00 83.75 95 GLY A O 1
ATOM 699 N N . ASP A 1 96 ? 8.045 15.911 -0.242 1.00 88.19 96 ASP A N 1
ATOM 700 C CA . ASP A 1 96 ? 7.868 16.495 -1.575 1.00 88.19 96 ASP A CA 1
ATOM 701 C C . ASP A 1 96 ? 7.446 15.408 -2.587 1.00 88.19 96 ASP A C 1
ATOM 703 O O . ASP A 1 96 ? 8.236 14.493 -2.855 1.00 88.19 96 ASP A O 1
ATOM 707 N N . PRO A 1 97 ? 6.240 15.502 -3.182 1.00 87.25 97 PRO A N 1
ATOM 708 C CA . PRO A 1 97 ? 5.730 14.494 -4.104 1.00 87.25 97 PRO A CA 1
ATOM 709 C C . PRO A 1 97 ? 6.552 14.371 -5.391 1.00 87.25 97 PRO A C 1
ATOM 711 O O . PRO A 1 97 ? 6.617 13.275 -5.946 1.00 87.25 97 PRO A O 1
ATOM 714 N N . LEU A 1 98 ? 7.205 15.439 -5.864 1.00 90.25 98 LEU A N 1
ATOM 715 C CA . LEU A 1 98 ? 8.024 15.378 -7.079 1.00 90.25 98 LEU A CA 1
ATOM 716 C C . LEU A 1 98 ? 9.270 14.525 -6.848 1.00 90.25 98 LEU A C 1
ATOM 718 O O . LEU A 1 98 ? 9.581 13.647 -7.651 1.00 90.25 98 LEU A O 1
ATOM 722 N N . LYS A 1 99 ? 9.934 14.726 -5.707 1.00 91.00 99 LYS A N 1
ATOM 723 C CA . LYS A 1 99 ? 11.106 13.935 -5.319 1.00 91.00 99 LYS A CA 1
ATOM 724 C C . LYS A 1 99 ? 10.738 12.477 -5.047 1.00 91.00 99 LYS A C 1
ATOM 726 O O . LYS A 1 99 ? 11.475 11.571 -5.426 1.00 91.00 99 LYS A O 1
ATOM 731 N N . THR A 1 100 ? 9.595 12.238 -4.406 1.00 91.12 100 THR A N 1
ATOM 732 C CA . THR A 1 100 ? 9.083 10.880 -4.196 1.00 91.12 100 THR A CA 1
ATOM 733 C C . THR A 1 100 ? 8.771 10.182 -5.519 1.00 91.12 100 THR A C 1
ATOM 735 O O . THR A 1 100 ? 9.128 9.015 -5.671 1.00 91.12 100 THR A O 1
ATOM 738 N N . ASN A 1 101 ? 8.158 10.882 -6.479 1.00 91.38 101 ASN A N 1
ATOM 739 C CA . ASN A 1 101 ? 7.884 10.338 -7.806 1.00 91.38 101 ASN A CA 1
ATOM 740 C C . ASN A 1 101 ? 9.173 9.981 -8.557 1.00 91.38 101 ASN A C 1
ATOM 742 O O . ASN A 1 101 ? 9.243 8.904 -9.133 1.00 91.38 101 ASN A O 1
ATOM 746 N N . ASP A 1 102 ? 10.195 10.835 -8.515 1.00 92.25 102 ASP A N 1
ATOM 747 C CA . ASP A 1 102 ? 11.476 10.593 -9.193 1.00 92.25 102 ASP A CA 1
ATOM 748 C C . ASP A 1 102 ? 12.174 9.313 -8.690 1.00 92.25 102 ASP A C 1
ATOM 750 O O . ASP A 1 102 ? 12.552 8.423 -9.460 1.00 92.25 102 ASP A O 1
ATOM 754 N N . VAL A 1 103 ? 12.233 9.153 -7.364 1.00 91.75 103 VAL A N 1
ATOM 755 C CA . VAL A 1 103 ? 12.782 7.948 -6.721 1.00 91.75 103 VAL A CA 1
ATOM 756 C C . VAL A 1 103 ? 11.931 6.713 -7.030 1.00 91.75 103 VAL A C 1
ATOM 758 O O . VAL A 1 103 ? 12.476 5.643 -7.299 1.00 91.75 103 VAL A O 1
ATOM 761 N N . TYR A 1 104 ? 10.602 6.840 -7.006 1.00 93.25 104 TYR A N 1
ATOM 762 C CA . TYR A 1 104 ? 9.692 5.735 -7.312 1.00 93.25 104 TYR A CA 1
ATOM 763 C C . TYR A 1 104 ? 9.788 5.296 -8.779 1.00 93.25 104 TYR A C 1
ATOM 765 O O . TYR A 1 104 ? 9.841 4.100 -9.063 1.00 93.25 104 TYR A O 1
ATOM 773 N N . GLN A 1 105 ? 9.875 6.240 -9.719 1.00 92.50 105 GLN A N 1
ATOM 774 C CA . GLN A 1 105 ? 10.050 5.916 -11.132 1.00 92.50 105 GLN A CA 1
ATOM 775 C C . GLN A 1 105 ? 11.366 5.183 -11.380 1.00 92.50 105 GLN A C 1
ATOM 777 O O . GLN A 1 105 ? 11.373 4.163 -12.066 1.00 92.50 105 GLN A O 1
ATOM 782 N N . SER A 1 106 ? 12.451 5.654 -10.768 1.00 92.62 106 SER A N 1
ATOM 783 C CA . SER A 1 106 ? 13.775 5.049 -10.915 1.00 92.62 106 SER A CA 1
ATOM 784 C C . SER A 1 106 ? 13.861 3.632 -10.339 1.00 92.62 106 SER A C 1
ATOM 786 O O . SER A 1 106 ? 14.496 2.768 -10.942 1.00 92.62 106 SER A O 1
ATOM 788 N N . ASN A 1 107 ? 13.214 3.386 -9.195 1.00 92.50 107 ASN A N 1
ATOM 789 C CA . ASN A 1 107 ? 13.365 2.134 -8.449 1.00 92.50 107 ASN A CA 1
ATO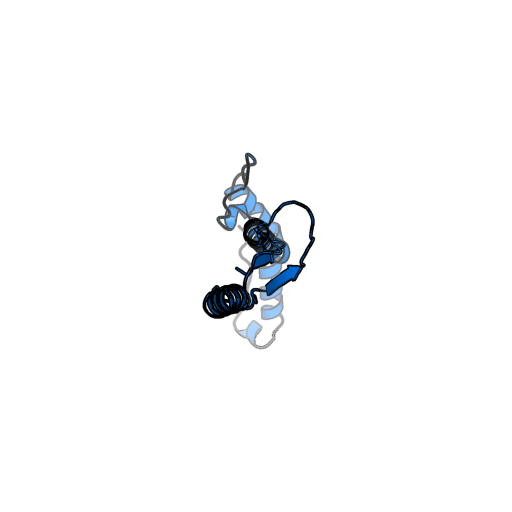M 790 C C . ASN A 1 107 ? 12.281 1.085 -8.723 1.00 92.50 107 ASN A C 1
ATOM 792 O O . ASN A 1 107 ? 12.554 -0.097 -8.554 1.00 92.50 107 ASN A O 1
ATOM 796 N N . GLU A 1 108 ? 11.069 1.488 -9.111 1.00 93.75 108 GLU A N 1
ATOM 797 C CA . GLU A 1 108 ? 9.934 0.565 -9.269 1.00 93.75 108 GLU A CA 1
ATOM 798 C C . GLU A 1 108 ? 9.400 0.560 -10.707 1.00 93.75 108 GLU A C 1
ATOM 800 O O . GLU A 1 108 ? 9.223 -0.500 -11.303 1.00 93.75 108 GLU A O 1
ATOM 805 N N . VAL A 1 109 ? 9.179 1.738 -11.306 1.00 93.19 109 VAL A N 1
ATOM 806 C CA . VAL A 1 109 ? 8.507 1.841 -12.617 1.00 93.19 109 VAL A CA 1
ATOM 807 C C . VAL A 1 109 ? 9.432 1.463 -13.771 1.00 93.19 109 VAL A C 1
ATOM 809 O O . VAL A 1 109 ? 9.066 0.633 -14.600 1.00 93.19 109 VAL A O 1
ATOM 812 N N . LEU A 1 110 ? 10.621 2.068 -13.850 1.00 94.62 110 LEU A N 1
ATOM 813 C CA . LEU A 1 110 ? 11.565 1.822 -14.941 1.00 94.62 110 LEU A CA 1
ATOM 814 C C . LEU A 1 110 ? 12.068 0.372 -14.965 1.00 94.62 110 LEU A C 1
ATOM 816 O O . LEU A 1 110 ? 12.105 -0.191 -16.057 1.00 94.62 110 LEU A O 1
ATOM 820 N N . PRO A 1 111 ? 12.421 -0.270 -13.833 1.00 93.75 111 PRO A N 1
ATOM 821 C CA . PRO A 1 111 ? 12.800 -1.682 -13.834 1.00 93.75 111 PRO A CA 1
ATOM 822 C C . PRO A 1 111 ? 11.680 -2.586 -14.353 1.00 93.75 111 PRO A C 1
ATOM 824 O O . PRO A 1 111 ? 11.911 -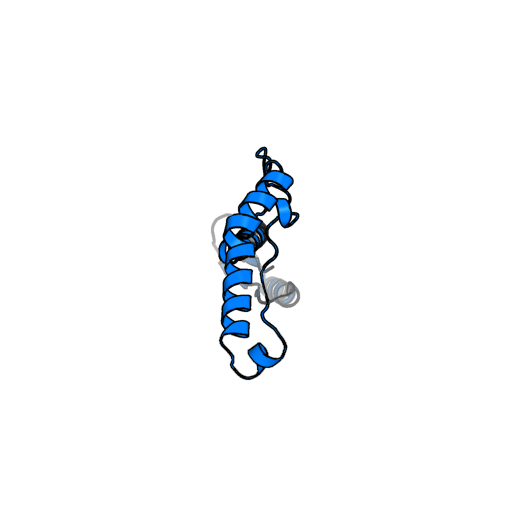3.345 -15.286 1.00 93.75 111 PRO A O 1
ATOM 827 N N . LEU A 1 112 ? 10.447 -2.421 -13.861 1.00 94.31 112 LEU A N 1
ATOM 828 C CA . LEU A 1 112 ? 9.308 -3.209 -14.338 1.00 94.31 112 LEU A CA 1
ATOM 829 C C . LEU A 1 112 ? 9.033 -2.980 -15.832 1.00 94.31 112 LEU A C 1
ATOM 831 O O . LEU A 1 112 ? 8.743 -3.919 -16.571 1.00 94.31 112 LEU A O 1
ATOM 835 N N . ALA A 1 113 ? 9.138 -1.734 -16.300 1.00 94.56 113 ALA A N 1
ATOM 836 C CA . ALA A 1 113 ? 8.999 -1.423 -17.718 1.00 94.56 113 ALA A CA 1
ATOM 837 C C . ALA A 1 113 ? 10.094 -2.098 -18.559 1.00 94.56 113 ALA A C 1
ATOM 839 O O . ALA A 1 113 ? 9.802 -2.569 -19.658 1.00 94.56 113 ALA A O 1
ATOM 840 N N . ARG A 1 114 ? 11.334 -2.170 -18.052 1.00 94.81 114 ARG A N 1
ATOM 841 C CA . ARG A 1 114 ? 12.444 -2.865 -18.722 1.00 94.81 114 ARG A CA 1
ATOM 842 C C . ARG A 1 114 ? 12.185 -4.364 -18.792 1.00 94.81 114 ARG A C 1
ATOM 844 O O . ARG A 1 114 ? 12.319 -4.905 -19.881 1.00 94.81 114 ARG A O 1
ATOM 851 N N . ASP A 1 115 ? 11.720 -4.986 -17.711 1.00 95.25 115 ASP A N 1
ATOM 852 C CA . ASP A 1 115 ? 11.376 -6.414 -17.692 1.00 95.25 115 ASP A CA 1
ATOM 853 C C . ASP A 1 115 ? 10.282 -6.742 -18.722 1.00 95.25 115 ASP A C 1
ATOM 855 O O . ASP A 1 115 ? 10.384 -7.713 -19.471 1.00 95.25 115 ASP A O 1
ATOM 859 N N . ILE A 1 116 ? 9.245 -5.900 -18.815 1.00 94.81 116 ILE A N 1
ATOM 860 C CA . ILE A 1 116 ? 8.167 -6.060 -19.803 1.00 94.81 116 ILE A CA 1
ATOM 861 C C . ILE A 1 116 ? 8.704 -5.899 -21.229 1.00 94.81 116 ILE A C 1
ATOM 863 O O . ILE A 1 116 ? 8.372 -6.693 -22.109 1.00 94.81 116 ILE A O 1
ATOM 867 N N . VAL A 1 117 ? 9.523 -4.874 -21.475 1.00 94.88 117 VAL A N 1
ATOM 868 C CA . VAL A 1 117 ? 10.121 -4.625 -22.793 1.00 94.88 117 VAL A CA 1
ATOM 869 C C . VAL A 1 117 ? 11.060 -5.758 -23.197 1.00 94.88 117 VAL A C 1
ATOM 871 O O . VAL A 1 117 ? 11.006 -6.207 -24.339 1.00 94.88 117 VAL A O 1
ATOM 874 N N . GLU A 1 118 ? 11.890 -6.245 -22.280 1.00 94.00 118 GLU A N 1
ATOM 875 C CA . GLU A 1 118 ? 12.784 -7.377 -22.508 1.00 94.00 118 GLU A CA 1
ATOM 876 C C . GLU A 1 118 ? 11.990 -8.643 -22.828 1.00 94.00 118 GLU A C 1
ATOM 878 O O . GLU A 1 118 ? 12.275 -9.305 -23.826 1.00 94.00 118 GLU A O 1
ATOM 883 N N . PHE A 1 119 ? 10.939 -8.929 -22.056 1.00 93.94 119 PHE A N 1
ATOM 884 C CA . PHE A 1 119 ? 10.044 -10.051 -22.317 1.00 93.94 119 PHE A CA 1
ATOM 885 C C . PHE A 1 119 ? 9.427 -9.971 -23.720 1.00 93.94 119 PHE A C 1
ATOM 887 O O . PHE A 1 119 ? 9.513 -10.934 -24.480 1.00 93.94 119 PHE A O 1
ATOM 894 N N . ILE A 1 120 ? 8.872 -8.817 -24.102 1.00 93.56 120 ILE A N 1
ATOM 895 C CA . ILE A 1 120 ? 8.289 -8.617 -25.438 1.00 93.56 120 ILE A CA 1
ATOM 896 C C . ILE A 1 120 ? 9.348 -8.788 -26.534 1.00 93.56 120 ILE A C 1
ATOM 898 O O . ILE A 1 120 ? 9.103 -9.470 -27.526 1.00 93.56 120 ILE A O 1
ATOM 902 N N . ASN A 1 121 ? 10.530 -8.198 -26.356 1.00 94.19 121 ASN A N 1
ATOM 903 C CA . ASN A 1 121 ? 11.612 -8.273 -27.337 1.00 94.19 121 ASN A CA 1
ATOM 904 C C . ASN A 1 121 ? 12.216 -9.682 -27.454 1.00 94.19 121 ASN A C 1
ATOM 906 O O . ASN A 1 121 ? 12.812 -10.001 -28.483 1.00 94.19 121 ASN A O 1
ATOM 910 N N . SER A 1 122 ? 12.084 -10.517 -26.420 1.00 93.81 122 SER A N 1
ATOM 911 C CA . SER A 1 122 ? 12.548 -11.908 -26.439 1.00 93.81 122 SER A CA 1
ATOM 912 C C . SER A 1 122 ? 11.682 -12.824 -27.313 1.00 93.81 122 SER A C 1
ATOM 914 O O . SER A 1 122 ? 12.148 -13.887 -27.727 1.00 93.81 122 SER A O 1
ATOM 916 N N . ASP A 1 123 ? 10.451 -12.410 -27.631 1.00 94.69 123 ASP A N 1
ATOM 917 C CA . ASP A 1 123 ? 9.539 -13.158 -28.492 1.00 94.69 123 ASP A CA 1
ATOM 918 C C . ASP A 1 123 ? 9.913 -12.971 -29.983 1.00 94.69 123 ASP A C 1
ATOM 920 O O . ASP A 1 123 ? 9.842 -11.853 -30.510 1.00 94.69 123 ASP A O 1
ATOM 924 N N . PRO A 1 124 ? 10.281 -14.046 -30.713 1.00 91.62 124 PRO A N 1
ATOM 925 C CA . PRO A 1 124 ? 10.703 -13.949 -32.111 1.00 91.62 124 PRO A CA 1
ATOM 926 C C . PRO A 1 124 ? 9.611 -13.492 -33.087 1.00 91.62 124 PRO A C 1
ATOM 928 O O . PRO A 1 124 ? 9.933 -13.046 -34.192 1.00 91.62 124 PRO A O 1
ATOM 931 N N . GLU A 1 125 ? 8.329 -13.654 -32.756 1.00 92.50 125 GLU A N 1
ATOM 932 C CA . GLU A 1 125 ? 7.222 -13.171 -33.583 1.00 92.50 125 GLU A CA 1
ATOM 933 C C . GLU A 1 125 ? 7.013 -11.672 -33.393 1.00 92.50 125 GLU A C 1
ATOM 935 O O . GLU A 1 125 ? 6.856 -10.950 -34.381 1.00 92.50 125 GLU A O 1
ATOM 940 N N . LEU A 1 126 ? 7.093 -11.193 -32.150 1.00 89.38 126 LEU A N 1
ATOM 941 C CA . LEU A 1 126 ? 6.939 -9.773 -31.826 1.00 89.38 126 LEU A CA 1
ATOM 942 C C . LEU A 1 126 ? 8.161 -8.952 -32.240 1.00 89.38 126 LEU A C 1
ATOM 944 O O . LEU A 1 126 ? 8.002 -7.860 -32.783 1.00 89.38 126 LEU A O 1
ATOM 948 N N . ALA A 1 127 ? 9.372 -9.496 -32.100 1.00 85.88 127 ALA A N 1
ATOM 949 C CA . ALA A 1 127 ? 10.609 -8.818 -32.491 1.00 85.88 127 ALA A CA 1
ATOM 950 C C . ALA A 1 127 ? 10.644 -8.425 -33.983 1.00 85.88 127 ALA A C 1
ATOM 952 O O . ALA A 1 127 ? 11.301 -7.454 -34.361 1.00 85.88 127 ALA A O 1
ATOM 953 N N . LYS A 1 128 ? 9.898 -9.134 -34.844 1.00 89.62 128 LYS A N 1
ATOM 954 C CA . LYS A 1 128 ? 9.759 -8.800 -36.276 1.00 89.62 128 LYS A CA 1
ATOM 955 C C . LYS A 1 128 ? 8.998 -7.495 -36.515 1.00 89.62 128 LYS A C 1
ATOM 957 O O . LYS A 1 128 ? 9.174 -6.887 -37.568 1.00 89.62 128 LYS A O 1
ATOM 962 N N . LEU A 1 129 ? 8.149 -7.082 -35.573 1.00 90.19 129 LEU A N 1
ATOM 963 C CA . LEU A 1 129 ? 7.375 -5.840 -35.646 1.00 90.19 129 LEU A CA 1
ATOM 964 C C . LEU A 1 129 ? 8.197 -4.615 -35.212 1.00 90.19 129 LEU A C 1
ATOM 966 O O . LEU A 1 129 ? 7.793 -3.485 -35.483 1.00 90.19 129 LEU A O 1
ATOM 970 N N . GLY A 1 130 ? 9.353 -4.837 -34.581 1.00 89.00 130 GLY A N 1
ATOM 971 C CA . GLY A 1 130 ? 10.258 -3.804 -34.087 1.00 89.00 130 GLY A CA 1
ATOM 972 C C . GLY A 1 130 ? 10.639 -4.033 -32.626 1.00 89.00 130 GLY A C 1
ATOM 973 O O . GLY A 1 130 ? 9.889 -4.636 -31.863 1.00 89.00 130 GLY A O 1
ATOM 974 N N . LEU A 1 131 ? 11.817 -3.538 -32.238 1.00 89.06 131 LEU A N 1
ATOM 975 C CA . LEU A 1 131 ? 12.283 -3.599 -30.853 1.00 89.06 131 LEU A CA 1
ATOM 976 C C . LEU A 1 131 ? 11.729 -2.421 -30.056 1.00 89.06 131 LEU A C 1
ATOM 978 O O . LEU A 1 131 ? 11.824 -1.267 -30.479 1.00 89.06 131 LEU A O 1
ATOM 982 N N . LEU A 1 132 ? 11.185 -2.722 -28.882 1.00 91.94 132 LEU A N 1
ATOM 983 C CA . LEU A 1 132 ? 10.745 -1.722 -27.921 1.00 91.94 132 LEU A CA 1
ATOM 984 C C . LEU A 1 132 ? 11.919 -1.264 -27.052 1.00 91.94 132 LEU A C 1
ATOM 986 O O . LEU A 1 132 ? 12.848 -2.025 -26.778 1.00 91.94 132 LEU A O 1
ATOM 990 N N . SER A 1 133 ? 11.855 -0.021 -26.585 1.00 91.06 133 SER A N 1
ATOM 991 C CA . SER A 1 133 ? 12.775 0.522 -25.589 1.00 91.06 133 SER A CA 1
ATOM 992 C C . SER A 1 133 ? 12.009 1.329 -24.548 1.00 91.06 133 SER A C 1
ATOM 994 O O . SER A 1 133 ? 10.975 1.937 -24.834 1.00 91.06 133 SER A O 1
ATOM 996 N N . VAL A 1 134 ? 12.513 1.321 -23.315 1.00 90.75 134 VAL A N 1
ATOM 997 C CA . VAL A 1 134 ? 11.992 2.186 -22.257 1.00 90.75 134 VAL A CA 1
ATOM 998 C C . VAL A 1 134 ? 12.608 3.567 -22.437 1.00 90.75 134 VAL A C 1
ATOM 1000 O O . VAL A 1 134 ? 13.826 3.701 -22.541 1.00 90.75 134 VAL A O 1
ATOM 1003 N N . ARG A 1 135 ? 11.768 4.601 -22.479 1.00 85.06 135 ARG A N 1
ATOM 1004 C CA . ARG A 1 135 ? 12.239 5.984 -22.481 1.00 85.06 135 ARG A CA 1
ATOM 1005 C C . ARG A 1 135 ? 12.711 6.346 -21.077 1.00 85.06 135 ARG A C 1
ATOM 1007 O O . ARG A 1 135 ? 11.900 6.387 -20.156 1.00 85.06 135 ARG A O 1
ATOM 1014 N N . GLU A 1 136 ? 14.000 6.619 -20.941 1.00 77.38 136 GLU A N 1
ATOM 1015 C CA . GLU A 1 136 ? 14.549 7.178 -19.708 1.00 77.38 136 GLU A CA 1
ATOM 1016 C C . GLU A 1 136 ? 14.212 8.680 -19.618 1.00 77.38 136 GLU A C 1
ATOM 1018 O O . GLU A 1 136 ? 14.122 9.343 -20.663 1.00 77.38 136 GLU A O 1
ATOM 1023 N N . PRO A 1 137 ? 13.912 9.186 -18.408 1.00 67.31 137 PRO A N 1
ATOM 1024 C CA . PRO A 1 137 ? 13.560 10.585 -18.179 1.00 67.31 137 PRO A CA 1
ATOM 1025 C C . PRO A 1 137 ? 14.711 11.559 -18.463 1.00 67.31 137 PRO A C 1
ATOM 1027 O O . PRO A 1 137 ? 15.889 11.186 -18.264 1.00 67.31 137 PRO A O 1
#

Secondary structure (DSSP, 8-state):
-EEEEEE--TT--HHHHHHHHHHHHH---SSSPPPEEEE-TT-SS-SEEEEEES-TTHHHHHHHHHHHHHHHHHHHTT--TTTTTPPPSSS-----HHHHHHHHIIIIIHHHHHHHHHHHHH-TTTGGG--------

Foldseek 3Di:
DEKEKEAADPPQDPVNVVVVVVVQQVPPDPDDYHYHYDYHHPDPDDRIDIHDDDDPCVVVVVVVVVVVVVVVVCVVLVNQCLVVPDDDDDDDDSPDVVVVVVVCCVPPVQVVVVVVQVVQCPDPVSCVVDRDDDDDD

Radius of gyration: 31.62 Å; chains: 1; bounding box: 62×31×84 Å